Protein AF-A0A6L5ESF1-F1 (afdb_monomer_lite)

Radius of gyration: 13.03 Å; chains: 1; bounding box: 29×25×32 Å

Sequence (68 aa):
WRETVERIVRRGVKQGVFRDVDAAETALRFTALTDGLAIQVLTGAQQLSPDVMRQILIQFVESELVKP

pLDDT: mean 96.13, std 5.44, range [66.44, 98.75]

Structure (mmCIF, N/CA/C/O backbone):
data_AF-A0A6L5ESF1-F1
#
_entry.id   AF-A0A6L5ESF1-F1
#
loop_
_atom_site.group_PDB
_atom_site.id
_atom_site.type_symbol
_atom_site.label_atom_id
_atom_site.label_alt_id
_atom_site.label_comp_id
_atom_site.label_asym_id
_atom_site.label_entity_id
_atom_site.label_seq_id
_atom_site.pdbx_PDB_ins_code
_atom_site.Cartn_x
_atom_site.Cartn_y
_atom_site.Cartn_z
_atom_site.occupancy
_atom_site.B_iso_or_equiv
_atom_site.auth_seq_id
_atom_site.auth_comp_id
_atom_site.auth_asym_id
_atom_site.auth_atom_id
_atom_site.pdbx_PDB_model_num
ATOM 1 N N . TRP A 1 1 ? -3.350 12.046 -4.979 1.00 94.38 1 TRP A N 1
ATOM 2 C CA . TRP A 1 1 ? -4.201 10.837 -4.916 1.00 94.38 1 TRP A CA 1
ATOM 3 C C . TRP A 1 1 ? -4.082 10.088 -3.581 1.00 94.38 1 TRP A C 1
ATOM 5 O O . TRP A 1 1 ? -5.093 9.567 -3.124 1.00 94.38 1 TRP A O 1
ATOM 15 N N . ARG A 1 2 ? -2.917 10.102 -2.903 1.00 97.69 2 ARG A N 1
ATOM 16 C CA . ARG A 1 2 ? -2.701 9.495 -1.569 1.00 97.69 2 ARG A CA 1
ATOM 17 C C . ARG A 1 2 ? -3.795 9.785 -0.531 1.00 97.69 2 ARG A C 1
ATOM 19 O O . ARG A 1 2 ? -4.302 8.851 0.070 1.00 97.69 2 ARG A O 1
ATOM 26 N N . GLU A 1 3 ? -4.225 11.036 -0.370 1.00 98.31 3 GLU A N 1
ATOM 27 C CA . GLU A 1 3 ? -5.302 11.401 0.578 1.00 98.31 3 GLU A CA 1
ATOM 28 C C . GLU A 1 3 ? -6.632 10.682 0.289 1.00 98.31 3 GLU A C 1
ATOM 30 O O . GLU A 1 3 ? -7.411 10.380 1.191 1.00 98.31 3 GLU A O 1
ATOM 35 N N . THR A 1 4 ? -6.904 10.364 -0.980 1.00 98.69 4 THR A N 1
ATOM 36 C CA . THR A 1 4 ? -8.082 9.565 -1.339 1.00 98.69 4 THR A CA 1
ATOM 37 C C . THR A 1 4 ? -7.926 8.115 -0.896 1.00 98.69 4 THR A C 1
ATOM 39 O O . THR A 1 4 ? -8.887 7.559 -0.371 1.00 98.69 4 THR A O 1
ATOM 42 N N . VAL A 1 5 ? -6.733 7.526 -1.034 1.00 98.56 5 VAL A N 1
ATOM 43 C CA . VAL A 1 5 ? -6.435 6.184 -0.501 1.00 98.56 5 VAL A CA 1
ATOM 44 C C . VAL A 1 5 ? -6.583 6.167 1.014 1.00 98.56 5 VAL A C 1
ATOM 46 O O . VAL A 1 5 ? -7.291 5.316 1.541 1.00 98.56 5 VAL A O 1
ATOM 49 N N . GLU A 1 6 ? -6.006 7.147 1.709 1.00 98.75 6 GLU A N 1
ATOM 50 C CA . GLU A 1 6 ? -6.129 7.275 3.164 1.00 98.75 6 GLU A CA 1
ATOM 51 C C . GLU A 1 6 ? -7.598 7.333 3.595 1.00 98.75 6 GLU A C 1
ATOM 53 O O . GLU A 1 6 ? -8.025 6.599 4.487 1.00 98.75 6 GLU A O 1
ATOM 58 N N . ARG A 1 7 ? -8.409 8.161 2.927 1.00 98.69 7 ARG A N 1
ATOM 59 C CA . ARG A 1 7 ? -9.846 8.270 3.206 1.00 98.69 7 ARG A CA 1
ATOM 60 C C . ARG A 1 7 ? -10.587 6.947 2.985 1.00 98.69 7 ARG A C 1
ATOM 62 O O . ARG A 1 7 ? -11.506 6.646 3.747 1.00 98.69 7 ARG A O 1
ATOM 69 N N . ILE A 1 8 ? -10.207 6.164 1.972 1.00 98.50 8 ILE A N 1
ATOM 70 C CA . ILE A 1 8 ? -10.770 4.828 1.719 1.00 98.50 8 ILE A CA 1
ATOM 71 C C . ILE A 1 8 ? -10.390 3.867 2.848 1.00 98.50 8 ILE A C 1
ATOM 73 O O . ILE A 1 8 ? -11.280 3.228 3.410 1.00 98.50 8 ILE A O 1
ATOM 77 N N . VAL A 1 9 ? -9.110 3.812 3.229 1.00 98.44 9 VAL A N 1
ATOM 78 C CA . VAL A 1 9 ? -8.629 2.952 4.323 1.00 98.44 9 VAL A CA 1
ATOM 79 C C . VAL A 1 9 ? -9.330 3.319 5.629 1.00 98.44 9 VAL A C 1
ATOM 81 O O . VAL A 1 9 ? -9.976 2.471 6.238 1.00 98.44 9 VAL A O 1
ATOM 84 N N . ARG A 1 10 ? -9.331 4.603 6.006 1.00 98.56 10 ARG A N 1
ATOM 85 C CA . ARG A 1 10 ? -9.998 5.117 7.213 1.00 98.56 10 ARG A CA 1
ATOM 86 C C . ARG A 1 10 ? -11.486 4.766 7.249 1.00 98.56 10 ARG A C 1
ATOM 88 O O . ARG A 1 10 ? -12.018 4.407 8.300 1.00 98.56 10 ARG A O 1
ATOM 95 N N . ARG A 1 11 ? -12.175 4.854 6.106 1.00 98.50 11 ARG A N 1
ATOM 96 C CA . ARG A 1 11 ? -13.578 4.438 5.992 1.00 98.50 11 ARG A CA 1
ATOM 97 C C . ARG A 1 11 ? -13.731 2.933 6.219 1.00 98.50 11 ARG A C 1
ATOM 99 O O . ARG A 1 11 ? -14.621 2.550 6.970 1.00 98.50 11 ARG A O 1
ATOM 106 N N . GLY A 1 12 ? -12.888 2.106 5.602 1.00 97.69 12 GLY A N 1
ATOM 107 C CA . GLY A 1 12 ? -12.926 0.651 5.764 1.00 97.69 12 GLY A CA 1
ATOM 108 C C . GLY A 1 12 ? -12.664 0.203 7.205 1.00 97.69 12 GLY A C 1
ATOM 109 O O . GLY A 1 12 ? -13.377 -0.670 7.699 1.00 97.69 12 GLY A O 1
ATOM 110 N N . VAL A 1 13 ? -11.734 0.867 7.906 1.00 98.00 13 VAL A N 1
ATOM 111 C CA . VAL A 1 13 ? -11.492 0.680 9.350 1.00 98.00 13 VAL A CA 1
ATOM 112 C C . VAL A 1 13 ? -12.749 1.027 10.151 1.00 98.00 13 VAL A C 1
ATOM 114 O O . VAL A 1 13 ? -13.252 0.200 10.907 1.00 98.00 13 VAL A O 1
ATOM 117 N N . LYS A 1 14 ? -13.332 2.214 9.925 1.00 97.81 14 LYS A N 1
ATOM 118 C CA . LYS A 1 14 ? -14.556 2.662 10.618 1.00 97.81 14 LYS A CA 1
ATOM 119 C C . LYS A 1 14 ? -15.749 1.723 10.394 1.00 97.81 14 LYS A C 1
ATOM 121 O O . LYS A 1 14 ? -16.603 1.598 11.265 1.00 97.81 14 LYS A O 1
ATOM 126 N N . GLN A 1 15 ? -15.832 1.097 9.223 1.00 97.19 15 GLN A N 1
ATOM 127 C CA . GLN A 1 15 ? -16.881 0.135 8.875 1.00 97.19 15 GLN A CA 1
ATOM 128 C C . GLN A 1 15 ? -16.590 -1.289 9.379 1.00 97.19 15 GLN A C 1
ATOM 130 O O . GLN A 1 15 ? -17.437 -2.163 9.229 1.00 97.19 15 GLN A O 1
ATOM 135 N N . GLY 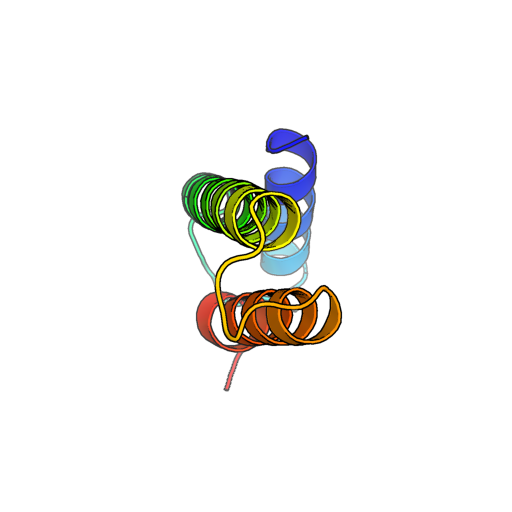A 1 16 ? -15.407 -1.542 9.944 1.00 96.19 16 GLY A N 1
ATOM 136 C CA . GLY A 1 16 ? -14.985 -2.864 10.404 1.00 96.19 16 GLY A CA 1
ATOM 137 C C . GLY A 1 16 ? -14.645 -3.855 9.285 1.00 96.19 16 GLY A C 1
ATOM 138 O O . GLY A 1 16 ? -14.405 -5.025 9.589 1.00 96.19 16 GLY A O 1
ATOM 139 N N . VAL A 1 17 ? -14.605 -3.403 8.026 1.00 96.31 17 VAL A N 1
ATOM 140 C CA . VAL A 1 17 ? -14.228 -4.212 6.851 1.00 96.31 17 VAL A CA 1
ATOM 141 C C . VAL A 1 17 ? -12.719 -4.447 6.823 1.00 96.31 17 VAL A C 1
ATOM 143 O O . VAL A 1 17 ? -12.276 -5.547 6.508 1.00 96.31 17 VAL A O 1
ATOM 146 N N . PHE A 1 18 ? -11.936 -3.431 7.195 1.00 97.50 18 PHE A N 1
ATO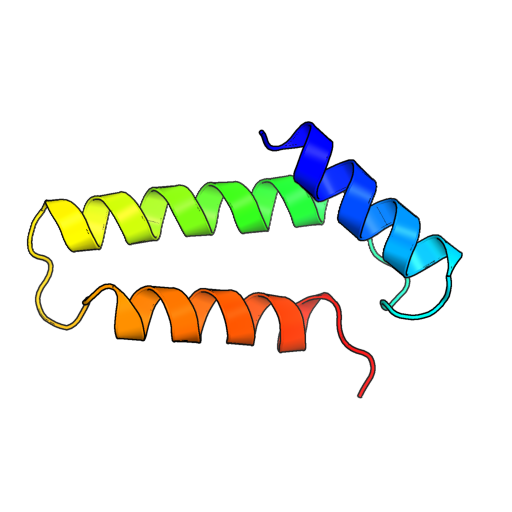M 147 C CA . PHE A 1 18 ? -10.488 -3.552 7.359 1.00 97.50 18 PHE A CA 1
ATOM 148 C C . PHE A 1 18 ? -10.100 -3.738 8.831 1.00 97.50 18 PHE A C 1
ATOM 150 O O . PHE A 1 18 ? -10.877 -3.437 9.744 1.00 97.50 18 PHE A O 1
ATOM 157 N N . ARG A 1 19 ? -8.897 -4.271 9.060 1.00 96.50 19 ARG A N 1
ATOM 158 C CA . ARG A 1 19 ? -8.235 -4.311 10.383 1.00 96.50 19 ARG A CA 1
ATOM 159 C C . ARG A 1 19 ? -7.969 -2.890 10.889 1.00 96.50 19 ARG A C 1
ATOM 161 O O . ARG A 1 19 ? -7.871 -1.972 10.085 1.00 96.50 19 ARG A O 1
ATOM 168 N N . ASP A 1 20 ? -7.840 -2.721 12.203 1.00 97.44 20 ASP A N 1
ATOM 169 C CA . ASP A 1 20 ? -7.477 -1.432 12.803 1.00 97.44 20 ASP A CA 1
ATOM 170 C C . ASP A 1 20 ? -5.999 -1.120 12.514 1.00 97.44 20 ASP A C 1
ATOM 172 O O . ASP A 1 20 ? -5.104 -1.778 13.042 1.00 97.44 20 ASP A O 1
ATOM 176 N N . VAL A 1 21 ? -5.754 -0.188 11.591 1.00 97.56 21 VAL A N 1
ATOM 177 C CA . VAL A 1 21 ? -4.424 0.170 11.071 1.00 97.56 21 VAL A CA 1
ATOM 178 C C . VAL A 1 21 ? -4.274 1.687 10.979 1.00 97.56 21 VAL A C 1
ATOM 180 O O . VAL A 1 21 ? -5.265 2.411 10.837 1.00 97.56 21 VAL A O 1
ATOM 183 N N . ASP A 1 22 ? -3.033 2.179 10.961 1.00 98.31 22 ASP A N 1
ATOM 184 C CA . ASP A 1 22 ? -2.764 3.573 10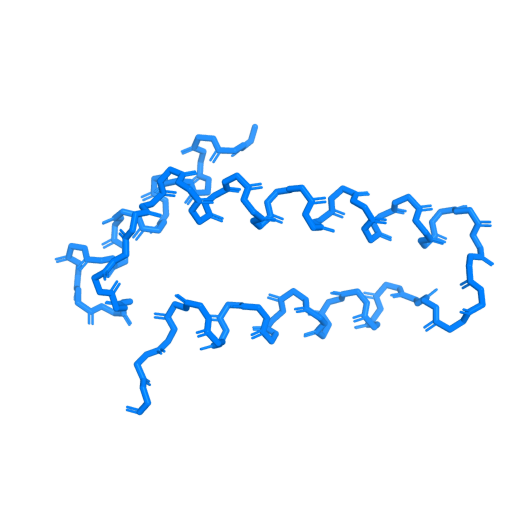.609 1.00 98.31 22 ASP A CA 1
ATOM 185 C C . ASP A 1 22 ? -3.062 3.801 9.115 1.00 98.31 22 ASP A C 1
ATOM 187 O O . ASP A 1 22 ? -2.359 3.325 8.216 1.00 98.31 22 ASP A O 1
ATOM 191 N N . ALA A 1 23 ? -4.144 4.535 8.842 1.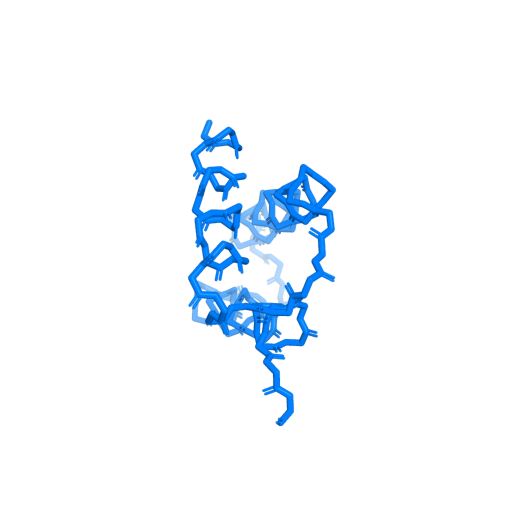00 98.44 23 ALA A N 1
ATOM 192 C CA . ALA A 1 23 ? -4.595 4.821 7.486 1.00 98.44 23 ALA A CA 1
ATOM 193 C C . ALA A 1 23 ? -3.608 5.691 6.693 1.00 98.44 23 ALA A C 1
ATOM 195 O O . ALA A 1 23 ? -3.495 5.516 5.477 1.00 98.44 23 ALA A O 1
ATOM 196 N N . ALA A 1 24 ? -2.914 6.621 7.353 1.00 98.50 24 ALA A N 1
ATOM 197 C CA . ALA A 1 24 ? -1.974 7.526 6.702 1.00 98.50 24 ALA A CA 1
ATOM 198 C C . ALA A 1 24 ? -0.694 6.777 6.318 1.00 98.50 24 ALA A C 1
ATOM 200 O O . ALA A 1 24 ? -0.232 6.885 5.178 1.00 98.50 24 ALA A O 1
ATOM 201 N N . GLU A 1 25 ? -0.174 5.952 7.230 1.00 98.50 25 GLU A N 1
ATOM 202 C CA . GLU A 1 25 ? 0.975 5.088 6.957 1.00 98.50 25 GLU A CA 1
ATOM 203 C C . GLU A 1 25 ? 0.658 4.064 5.858 1.00 98.50 25 GLU A C 1
ATOM 205 O O . GLU A 1 25 ? 1.418 3.910 4.897 1.00 98.50 25 GLU A O 1
ATOM 210 N N . THR A 1 26 ? -0.504 3.410 5.938 1.00 98.38 26 THR A N 1
ATOM 211 C CA . THR A 1 26 ? -0.915 2.416 4.938 1.00 98.38 26 THR A CA 1
ATOM 212 C C . THR A 1 26 ? -1.078 3.045 3.556 1.00 98.38 26 THR A C 1
ATOM 214 O O . THR A 1 26 ? -0.616 2.485 2.560 1.00 98.38 26 THR A O 1
ATOM 217 N N . ALA A 1 27 ? -1.682 4.235 3.478 1.00 98.62 27 ALA A N 1
ATOM 218 C CA . ALA A 1 27 ? -1.804 4.966 2.223 1.00 98.62 27 ALA A CA 1
ATOM 219 C C . ALA A 1 27 ? -0.434 5.340 1.650 1.00 98.62 27 ALA A C 1
ATOM 221 O O . ALA A 1 27 ? -0.210 5.146 0.457 1.00 98.62 27 ALA A O 1
ATOM 222 N N . LEU A 1 28 ? 0.496 5.826 2.482 1.00 98.62 28 LEU A N 1
ATOM 223 C CA . LEU A 1 28 ? 1.863 6.121 2.055 1.00 98.62 28 LEU A CA 1
ATOM 224 C C . LEU A 1 28 ? 2.526 4.881 1.439 1.00 98.62 28 LEU A C 1
ATOM 226 O O . LEU A 1 28 ? 2.962 4.948 0.288 1.00 98.62 28 LEU A O 1
ATOM 230 N N . ARG A 1 29 ? 2.531 3.751 2.158 1.00 98.62 29 ARG A N 1
ATOM 231 C CA . ARG A 1 29 ? 3.127 2.483 1.700 1.00 98.62 29 ARG A CA 1
ATOM 232 C C . ARG A 1 29 ? 2.498 1.990 0.394 1.00 98.62 29 ARG A C 1
ATOM 234 O O . ARG A 1 29 ? 3.225 1.683 -0.547 1.00 98.62 29 ARG A O 1
ATOM 241 N N . PHE A 1 30 ? 1.167 1.979 0.306 1.00 98.56 30 PHE A N 1
ATOM 242 C CA . PHE A 1 30 ? 0.450 1.553 -0.901 1.00 98.56 30 PHE A CA 1
ATOM 243 C C . PHE A 1 30 ? 0.783 2.433 -2.111 1.00 98.56 30 PHE A C 1
ATOM 245 O O . PHE A 1 30 ? 1.039 1.928 -3.206 1.00 98.56 30 PHE A O 1
ATOM 252 N N . THR A 1 31 ? 0.805 3.757 -1.921 1.00 98.50 31 THR A N 1
ATOM 253 C CA . THR A 1 31 ? 1.096 4.696 -3.013 1.00 98.50 31 THR A CA 1
ATOM 254 C C . THR A 1 31 ? 2.541 4.602 -3.492 1.00 98.50 31 THR A C 1
ATOM 256 O O . THR A 1 31 ? 2.767 4.529 -4.695 1.00 98.50 31 THR A O 1
ATOM 259 N N . ALA A 1 32 ? 3.501 4.481 -2.571 1.00 98.56 32 ALA A N 1
ATOM 260 C CA . ALA A 1 32 ? 4.909 4.304 -2.910 1.00 98.56 32 ALA A CA 1
ATOM 261 C C . ALA A 1 32 ? 5.162 2.981 -3.654 1.00 98.56 32 ALA A C 1
ATOM 263 O O . ALA A 1 32 ? 5.902 2.955 -4.637 1.00 98.56 32 ALA A O 1
ATOM 264 N N . LEU A 1 33 ? 4.511 1.892 -3.226 1.00 98.44 33 LEU A N 1
ATOM 265 C CA . LEU A 1 33 ? 4.564 0.607 -3.923 1.00 98.44 33 LEU A CA 1
ATOM 266 C C . LEU A 1 33 ? 3.982 0.714 -5.339 1.00 98.44 33 LEU A C 1
ATOM 268 O O . LEU A 1 33 ? 4.590 0.228 -6.288 1.00 98.44 33 LEU A O 1
ATOM 272 N N . THR A 1 34 ? 2.834 1.380 -5.490 1.00 98.38 34 THR A N 1
ATOM 273 C CA . THR A 1 34 ? 2.191 1.595 -6.796 1.00 98.38 34 THR A CA 1
ATOM 274 C C . THR A 1 34 ? 3.122 2.333 -7.759 1.00 98.38 34 THR A C 1
ATOM 276 O O . THR A 1 34 ? 3.321 1.867 -8.881 1.00 98.38 34 THR A O 1
ATOM 279 N N . ASP A 1 35 ? 3.738 3.432 -7.316 1.00 98.19 35 ASP A N 1
ATOM 280 C CA . ASP A 1 35 ? 4.654 4.227 -8.142 1.00 98.19 35 ASP A CA 1
ATOM 281 C C . ASP A 1 35 ? 5.915 3.422 -8.517 1.00 98.19 35 ASP A C 1
ATOM 283 O O . ASP A 1 35 ? 6.328 3.402 -9.678 1.00 98.19 35 ASP A O 1
ATOM 287 N N . GLY A 1 36 ? 6.497 2.689 -7.559 1.00 97.44 36 GLY A N 1
ATOM 288 C CA . GLY A 1 36 ? 7.678 1.851 -7.789 1.00 97.44 36 GLY A CA 1
ATOM 289 C C . GLY A 1 36 ? 7.433 0.687 -8.756 1.00 97.44 36 GLY A C 1
ATOM 290 O O . GLY A 1 36 ? 8.305 0.368 -9.569 1.00 97.44 36 GLY A O 1
ATOM 291 N N . LEU A 1 37 ? 6.252 0.064 -8.707 1.00 98.00 37 LEU A N 1
ATOM 292 C CA . LEU A 1 37 ? 5.858 -0.980 -9.659 1.00 98.00 37 LEU A CA 1
ATOM 293 C C . LEU A 1 37 ? 5.583 -0.393 -11.047 1.00 98.00 37 LEU A C 1
ATOM 295 O O . LEU A 1 37 ? 6.027 -0.961 -12.044 1.00 98.00 37 LEU A O 1
ATOM 299 N N . ALA A 1 38 ? 4.917 0.763 -11.122 1.00 97.44 38 ALA A N 1
ATOM 300 C CA . ALA A 1 38 ? 4.647 1.437 -12.389 1.00 97.44 38 ALA A CA 1
ATOM 301 C C . ALA A 1 38 ? 5.944 1.803 -13.126 1.00 97.44 38 ALA A C 1
ATOM 303 O O . ALA A 1 38 ? 6.052 1.556 -14.326 1.00 97.44 38 ALA A O 1
ATOM 304 N N . ILE A 1 39 ? 6.950 2.328 -12.412 1.00 97.88 39 ILE A N 1
ATOM 305 C CA . ILE A 1 39 ? 8.271 2.623 -12.987 1.00 97.88 39 ILE A CA 1
ATOM 306 C C . ILE A 1 39 ? 8.889 1.358 -13.585 1.00 97.88 39 ILE A C 1
ATOM 308 O O . ILE A 1 39 ? 9.301 1.384 -14.737 1.00 97.88 39 ILE A O 1
ATOM 312 N N . GLN A 1 40 ? 8.923 0.253 -12.838 1.00 97.19 40 GLN A N 1
ATOM 313 C CA . GLN A 1 40 ? 9.514 -1.007 -13.304 1.00 97.19 40 GLN A CA 1
ATOM 314 C C . GLN A 1 40 ? 8.799 -1.585 -14.532 1.00 97.19 40 GLN A C 1
ATOM 316 O O . GLN A 1 40 ? 9.454 -2.084 -15.446 1.00 97.19 40 GLN A O 1
ATOM 321 N N . VAL A 1 41 ? 7.468 -1.487 -14.583 1.00 97.38 41 VAL A N 1
ATOM 322 C CA . VAL A 1 41 ? 6.685 -1.894 -15.759 1.00 97.38 41 VAL A CA 1
ATOM 323 C C . VAL A 1 41 ? 7.033 -1.019 -16.968 1.00 97.38 41 VAL A C 1
ATOM 325 O O . VAL A 1 41 ? 7.273 -1.540 -18.054 1.00 97.38 41 VAL A O 1
ATOM 328 N N . LEU A 1 42 ? 7.103 0.303 -16.789 1.00 97.19 42 LEU A N 1
ATOM 329 C CA . LEU A 1 42 ? 7.388 1.250 -17.873 1.00 97.19 42 LEU A CA 1
ATOM 330 C C . LEU A 1 42 ? 8.837 1.184 -18.373 1.00 97.19 42 LEU A C 1
ATOM 332 O O . LEU A 1 42 ? 9.085 1.443 -19.548 1.00 97.19 42 LEU A O 1
ATOM 336 N N . THR A 1 43 ? 9.792 0.839 -17.508 1.00 96.88 43 THR A N 1
ATOM 337 C CA . THR A 1 43 ? 11.209 0.693 -17.876 1.00 96.88 43 THR A CA 1
ATOM 338 C C . THR A 1 43 ? 11.559 -0.701 -18.395 1.00 96.88 43 THR A C 1
ATOM 340 O O . THR A 1 43 ? 12.702 -0.929 -18.789 1.00 96.88 43 THR A O 1
ATOM 343 N N . GLY A 1 44 ? 10.595 -1.627 -18.441 1.00 91.44 44 GLY A N 1
ATOM 344 C CA . GLY A 1 44 ? 10.787 -2.966 -18.995 1.00 91.44 44 GLY A CA 1
ATOM 345 C C . GLY A 1 44 ? 11.588 -3.899 -18.088 1.00 91.44 44 GLY A C 1
ATOM 346 O O . GLY A 1 44 ? 12.335 -4.742 -18.588 1.00 91.44 44 GLY A O 1
ATOM 347 N N . ALA A 1 45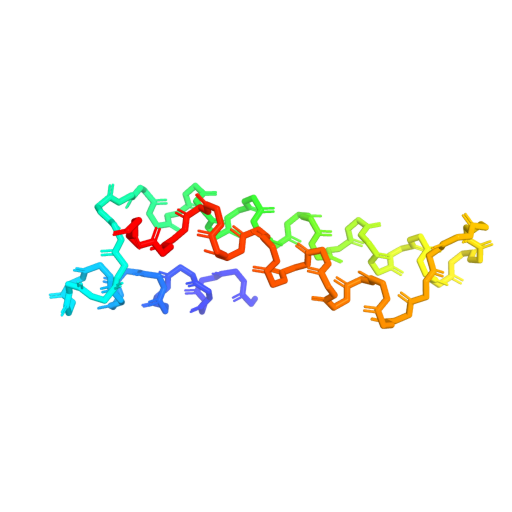 ? 11.455 -3.763 -16.763 1.00 89.19 45 ALA A N 1
ATOM 348 C CA . ALA A 1 45 ? 12.033 -4.715 -15.823 1.00 89.19 45 ALA A CA 1
ATOM 349 C C . ALA A 1 45 ? 11.556 -6.135 -16.164 1.00 89.19 45 ALA A C 1
ATOM 351 O O . ALA A 1 45 ? 10.354 -6.411 -16.218 1.00 89.19 45 ALA A O 1
ATOM 352 N N . GLN A 1 46 ? 12.502 -7.046 -16.405 1.00 75.81 46 GLN A N 1
ATOM 353 C CA . GLN A 1 46 ? 12.158 -8.436 -16.690 1.00 75.81 46 GLN A CA 1
ATOM 354 C C . GLN A 1 46 ? 11.345 -8.994 -15.516 1.00 75.81 46 GLN A C 1
ATOM 356 O O . GLN A 1 46 ? 11.735 -8.814 -14.367 1.00 75.81 46 GLN A O 1
ATOM 361 N N . GLN A 1 47 ? 10.243 -9.687 -15.821 1.00 86.19 47 GLN A N 1
ATOM 362 C CA . GLN A 1 47 ? 9.285 -10.293 -14.878 1.00 86.19 47 GLN A CA 1
ATOM 363 C C . GLN A 1 47 ? 8.185 -9.370 -14.324 1.00 86.19 47 GLN A C 1
ATOM 365 O O . GLN A 1 47 ? 7.237 -9.900 -13.746 1.00 86.19 47 GLN A O 1
ATOM 370 N N . LEU A 1 48 ? 8.216 -8.046 -14.539 1.00 93.25 48 LEU A N 1
ATOM 371 C CA . LEU A 1 48 ? 7.065 -7.191 -14.218 1.00 93.25 48 LEU A CA 1
ATOM 372 C C . LEU A 1 48 ? 6.231 -6.858 -15.455 1.00 93.25 48 LEU A C 1
ATOM 374 O O . LEU A 1 48 ? 6.694 -6.240 -16.409 1.00 93.25 48 LEU A O 1
ATOM 378 N N . SER A 1 49 ? 4.958 -7.236 -15.394 1.00 95.38 49 SER A N 1
ATOM 379 C CA . SER A 1 49 ? 3.905 -6.828 -16.323 1.00 95.38 49 SER A CA 1
ATOM 380 C C . SER A 1 49 ? 2.798 -6.082 -15.561 1.00 95.38 49 SER A C 1
ATOM 382 O O . SER A 1 49 ? 2.749 -6.162 -14.328 1.00 95.38 49 SER A O 1
ATOM 384 N N . PRO A 1 50 ? 1.871 -5.391 -16.251 1.00 97.19 50 PRO A N 1
ATOM 385 C CA . PRO A 1 50 ? 0.688 -4.816 -15.608 1.00 97.19 50 PRO A CA 1
ATOM 386 C C . PRO A 1 50 ? -0.116 -5.834 -14.781 1.00 97.19 50 PRO A C 1
ATOM 388 O O . PRO A 1 50 ? -0.601 -5.503 -13.698 1.00 97.19 50 PRO A O 1
ATOM 391 N N . ASP A 1 51 ? -0.209 -7.084 -15.245 1.00 97.62 51 ASP A N 1
ATOM 392 C CA . ASP A 1 51 ? -0.912 -8.154 -14.528 1.00 97.62 51 ASP A CA 1
ATOM 393 C C . ASP A 1 51 ? -0.191 -8.548 -13.235 1.00 97.62 51 ASP A C 1
ATOM 395 O O . ASP A 1 51 ? -0.827 -8.670 -12.185 1.00 97.62 51 ASP A O 1
ATOM 399 N N . VAL A 1 52 ? 1.139 -8.680 -13.281 1.00 97.44 52 VAL A N 1
ATOM 400 C CA . VAL A 1 52 ? 1.954 -8.972 -12.090 1.00 97.44 52 VAL A CA 1
ATOM 401 C C . VAL A 1 52 ? 1.887 -7.808 -11.097 1.00 97.44 52 VAL A C 1
ATOM 403 O O . VAL A 1 52 ? 1.674 -8.026 -9.906 1.00 97.44 52 VAL A O 1
ATOM 406 N N . MET A 1 53 ? 1.971 -6.559 -11.570 1.00 98.12 53 MET A N 1
ATOM 407 C CA . MET A 1 53 ? 1.777 -5.369 -10.732 1.00 98.12 53 MET A CA 1
ATOM 408 C C . MET A 1 53 ? 0.414 -5.397 -10.027 1.00 98.12 53 MET A C 1
ATOM 410 O O . MET A 1 53 ? 0.339 -5.162 -8.820 1.00 98.12 53 MET A O 1
ATOM 414 N N . ARG A 1 54 ? -0.666 -5.722 -10.751 1.00 98.25 54 ARG A N 1
ATOM 415 C CA . ARG A 1 54 ? -2.009 -5.845 -10.169 1.00 98.25 54 ARG A CA 1
ATOM 416 C C . ARG A 1 54 ? -2.058 -6.917 -9.079 1.00 98.25 54 ARG A C 1
ATOM 418 O O . ARG A 1 54 ? -2.658 -6.673 -8.035 1.00 98.25 54 ARG A O 1
ATOM 425 N N . GLN A 1 55 ? -1.446 -8.080 -9.305 1.00 98.31 55 GLN A N 1
ATOM 426 C CA . GLN A 1 55 ? -1.389 -9.156 -8.310 1.00 98.31 55 GLN A CA 1
ATOM 427 C C . GLN A 1 55 ? -0.666 -8.713 -7.034 1.00 98.31 55 GLN A C 1
ATOM 429 O O . GLN A 1 55 ? -1.197 -8.915 -5.946 1.00 98.31 55 GLN A O 1
ATOM 434 N N . ILE A 1 56 ? 0.483 -8.044 -7.160 1.00 98.19 56 ILE A N 1
ATOM 435 C CA . ILE A 1 56 ? 1.251 -7.539 -6.011 1.00 98.19 56 ILE A CA 1
ATOM 436 C C . ILE A 1 56 ? 0.430 -6.526 -5.199 1.00 98.19 56 ILE A C 1
ATOM 438 O O . ILE A 1 56 ? 0.396 -6.591 -3.971 1.00 98.19 56 ILE A O 1
ATOM 442 N N . LEU A 1 57 ? -0.269 -5.600 -5.864 1.00 98.31 57 LEU A N 1
ATOM 443 C CA . LEU A 1 57 ? -1.096 -4.602 -5.177 1.00 98.31 57 LEU A CA 1
ATOM 444 C C . LEU A 1 57 ? -2.303 -5.227 -4.462 1.00 98.31 57 LEU A C 1
ATOM 446 O O . LEU A 1 57 ? -2.673 -4.762 -3.385 1.00 98.31 57 LEU A O 1
ATOM 450 N N . ILE A 1 58 ? -2.903 -6.279 -5.028 1.00 98.25 58 ILE A N 1
ATOM 451 C CA . ILE A 1 58 ? -3.972 -7.040 -4.363 1.00 98.25 58 ILE A CA 1
ATOM 452 C C . ILE A 1 58 ? -3.423 -7.767 -3.137 1.00 98.25 58 ILE A C 1
ATOM 454 O O . ILE A 1 58 ? -4.002 -7.636 -2.063 1.00 98.25 58 ILE A O 1
ATOM 458 N N . GLN A 1 59 ? -2.285 -8.452 -3.269 1.00 98.12 59 GLN A N 1
ATOM 459 C CA . GLN A 1 59 ? -1.642 -9.146 -2.152 1.00 98.12 59 GLN A CA 1
ATOM 460 C C . GLN A 1 59 ? -1.301 -8.190 -1.009 1.00 98.12 59 GLN A C 1
ATOM 462 O O . GLN A 1 59 ? -1.534 -8.524 0.147 1.00 98.12 59 GLN A O 1
ATOM 467 N N . PHE A 1 60 ? -0.821 -6.981 -1.320 1.00 98.00 60 PHE A N 1
ATOM 468 C CA . PHE A 1 60 ? -0.606 -5.943 -0.313 1.00 98.00 60 PHE A CA 1
ATOM 469 C C . PHE A 1 60 ? -1.903 -5.614 0.439 1.00 98.00 60 PHE A C 1
ATOM 471 O O . PHE A 1 60 ? -1.900 -5.533 1.663 1.00 98.00 60 PHE A O 1
ATOM 478 N N . VAL A 1 61 ? -3.022 -5.426 -0.268 1.00 97.56 61 VAL A N 1
ATOM 479 C CA . VAL A 1 61 ? -4.320 -5.143 0.370 1.00 97.56 61 VAL A CA 1
ATOM 480 C C . VAL A 1 61 ? -4.768 -6.321 1.236 1.00 97.56 61 VAL A C 1
ATOM 482 O O . VAL A 1 61 ? -5.195 -6.112 2.369 1.00 97.56 61 VAL A O 1
ATOM 485 N N . GLU A 1 62 ? -4.642 -7.549 0.743 1.00 96.81 62 GLU A N 1
ATOM 486 C CA . GLU A 1 62 ? -4.987 -8.758 1.495 1.00 96.81 62 GLU A CA 1
ATOM 487 C C . GLU A 1 62 ? -4.157 -8.878 2.781 1.00 96.81 62 GLU A C 1
ATOM 489 O O . GLU A 1 62 ? -4.722 -9.055 3.857 1.00 96.81 62 GLU A O 1
ATOM 494 N N . SER A 1 63 ? -2.836 -8.694 2.708 1.00 96.12 63 SER A N 1
ATOM 495 C CA . SER A 1 63 ? -1.950 -8.839 3.868 1.00 96.12 63 SER A CA 1
ATOM 496 C C . SER A 1 63 ? -2.029 -7.670 4.853 1.00 96.12 63 SER A C 1
ATOM 498 O O . SER A 1 63 ? -1.868 -7.857 6.062 1.00 96.12 63 SER A O 1
ATOM 500 N N . GLU A 1 64 ? -2.237 -6.448 4.354 1.00 95.88 64 GLU A N 1
ATOM 501 C CA . GLU A 1 64 ? -2.163 -5.229 5.163 1.00 95.88 64 GLU A CA 1
ATOM 502 C C . GLU A 1 64 ? -3.526 -4.728 5.654 1.00 95.88 64 GLU A C 1
ATOM 504 O O . GLU A 1 64 ? -3.572 -3.975 6.629 1.00 95.88 64 GLU A O 1
ATOM 509 N N . LEU A 1 65 ? -4.639 -5.121 5.025 1.00 95.38 65 LEU A N 1
ATOM 510 C CA . LEU A 1 65 ? -5.966 -4.564 5.322 1.00 95.38 65 LEU A CA 1
ATOM 511 C C . LEU A 1 65 ? -7.045 -5.606 5.619 1.00 95.38 65 LEU A C 1
ATOM 513 O O . LEU A 1 65 ? -7.975 -5.291 6.365 1.00 95.38 65 LEU A O 1
ATOM 517 N N . VAL A 1 66 ? -6.958 -6.818 5.072 1.00 91.94 66 VAL A N 1
ATOM 518 C CA . VAL A 1 66 ? -8.002 -7.838 5.253 1.00 91.94 66 VAL A CA 1
ATOM 519 C C . VAL A 1 66 ? -7.768 -8.604 6.559 1.00 91.94 66 VAL A C 1
ATOM 521 O O . VAL A 1 66 ? -6.637 -8.905 6.937 1.00 91.94 66 VAL A O 1
ATOM 524 N N . LYS A 1 67 ? -8.847 -8.849 7.312 1.00 78.38 67 LYS A N 1
ATOM 525 C CA . LYS A 1 67 ? -8.802 -9.679 8.525 1.00 78.38 67 LYS A CA 1
ATOM 526 C C . LYS A 1 67 ? -8.631 -11.154 8.112 1.00 78.38 67 LYS A C 1
ATOM 528 O O . LYS A 1 67 ? -9.255 -11.529 7.121 1.00 78.38 67 LYS A O 1
ATOM 533 N N . PRO A 1 68 ? -7.815 -11.952 8.825 1.00 66.44 68 PRO A N 1
ATOM 534 C CA . PRO A 1 68 ? -7.709 -13.384 8.560 1.00 66.44 68 PRO A CA 1
ATOM 535 C C . PRO A 1 68 ? -9.049 -14.111 8.705 1.00 66.44 68 PRO A C 1
ATOM 537 O O . PRO A 1 68 ? -9.899 -13.635 9.497 1.00 66.44 68 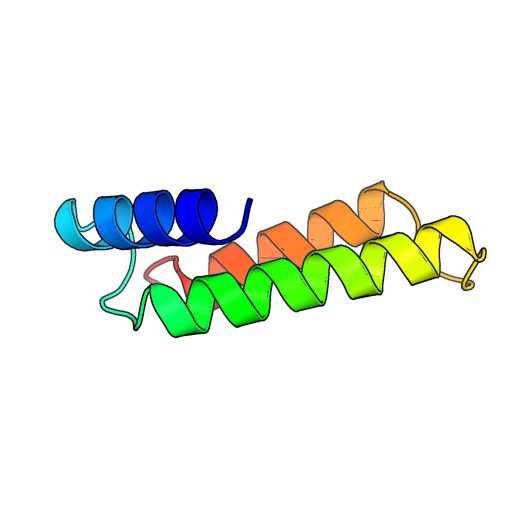PRO A O 1
#

Foldseek 3Di:
DLVVQLVVLVVCVVVVQWDDDNSSVLSVVLVVLLVVLVVCCVVVPPPRHPVVSVVVSVVSCCVHTGDD

Secondary structure (DSSP, 8-state):
-HHHHHHHHHHHHHTTSS-S--HHHHHHHHHHHHHHHHHHHHTT-TT--HHHHHHHHHHHHHHHHS--